Protein AF-A0A398CQY1-F1 (afdb_monomer_lite)

Structure (mmCIF, N/CA/C/O backbone):
data_AF-A0A398CQY1-F1
#
_entry.id   AF-A0A398CQY1-F1
#
loop_
_atom_site.group_PDB
_atom_site.id
_atom_site.type_symbol
_atom_site.label_atom_id
_atom_site.label_alt_id
_atom_site.label_comp_id
_atom_site.label_asym_id
_atom_site.label_entity_id
_atom_site.label_seq_id
_atom_site.pdbx_PDB_ins_code
_atom_site.Cartn_x
_atom_site.Cartn_y
_atom_site.Cartn_z
_atom_site.occupancy
_atom_site.B_iso_or_equiv
_atom_site.auth_seq_id
_atom_site.auth_comp_id
_atom_site.auth_asym_id
_atom_site.auth_atom_id
_atom_site.pdbx_PDB_model_num
ATOM 1 N N . MET A 1 1 ? -15.233 -12.820 -15.786 1.00 30.77 1 MET A N 1
ATOM 2 C CA . MET A 1 1 ? -15.410 -12.246 -14.434 1.00 30.77 1 MET A CA 1
ATOM 3 C C . MET A 1 1 ? -14.127 -11.524 -14.073 1.00 30.77 1 MET A C 1
ATOM 5 O O . MET A 1 1 ? -13.109 -12.179 -13.932 1.00 30.77 1 MET A O 1
ATOM 9 N N . GLN A 1 2 ? -14.145 -10.193 -14.043 1.00 32.31 2 GLN A N 1
ATOM 10 C CA . GLN A 1 2 ? -12.984 -9.379 -13.677 1.00 32.31 2 GLN A CA 1
ATOM 11 C C . GLN A 1 2 ? -13.092 -9.128 -12.171 1.00 32.31 2 GLN A C 1
ATOM 13 O O . GLN A 1 2 ? -13.908 -8.316 -11.737 1.00 32.31 2 GLN A O 1
ATOM 18 N N . THR A 1 3 ? -12.358 -9.891 -11.369 1.00 32.47 3 THR A N 1
ATOM 19 C CA . THR A 1 3 ? -12.213 -9.619 -9.937 1.00 32.47 3 THR A CA 1
ATOM 20 C C . THR A 1 3 ? -11.466 -8.294 -9.799 1.00 32.47 3 THR A C 1
ATOM 22 O O . THR A 1 3 ? -10.278 -8.223 -10.089 1.00 32.47 3 THR A O 1
ATOM 25 N N . LYS A 1 4 ? -12.182 -7.223 -9.451 1.00 45.25 4 LYS A N 1
ATOM 26 C CA . LYS A 1 4 ? -11.606 -5.907 -9.146 1.00 45.25 4 LYS A CA 1
ATOM 27 C C . LYS A 1 4 ? -11.548 -5.771 -7.624 1.00 45.25 4 LYS A C 1
ATOM 29 O O . LYS A 1 4 ? -12.621 -5.798 -7.027 1.00 45.25 4 LYS A O 1
ATOM 34 N N . ALA A 1 5 ? -10.339 -5.693 -7.048 1.00 45.19 5 ALA A N 1
ATOM 35 C CA . ALA A 1 5 ? -9.998 -5.396 -5.638 1.00 45.19 5 ALA A CA 1
ATOM 36 C C . ALA A 1 5 ? -8.526 -5.782 -5.347 1.00 45.19 5 ALA A C 1
ATOM 38 O O . ALA A 1 5 ? -8.181 -6.877 -5.797 1.00 45.19 5 ALA A O 1
ATOM 39 N N . PRO A 1 6 ? -7.718 -5.103 -4.490 1.00 53.81 6 PRO A N 1
ATOM 40 C CA . PRO A 1 6 ? -7.626 -3.714 -3.995 1.00 53.81 6 PRO A CA 1
ATOM 41 C C . PRO A 1 6 ? -6.319 -2.999 -4.475 1.00 53.81 6 PRO A C 1
ATOM 43 O O . PRO A 1 6 ? -5.611 -3.483 -5.352 1.00 53.81 6 PRO A O 1
ATOM 46 N N . TYR A 1 7 ? -5.969 -1.829 -3.921 1.00 53.56 7 TYR A N 1
ATOM 47 C CA . TYR A 1 7 ? -4.601 -1.281 -4.031 1.00 53.56 7 TYR A CA 1
ATOM 48 C C . TYR A 1 7 ? -3.662 -2.069 -3.123 1.00 53.56 7 TYR A C 1
ATOM 50 O O . TYR A 1 7 ? -3.893 -2.092 -1.916 1.00 53.56 7 TYR A O 1
ATOM 58 N N . ILE A 1 8 ? -2.624 -2.690 -3.683 1.00 55.78 8 ILE A N 1
ATOM 59 C CA . ILE A 1 8 ? -1.657 -3.506 -2.939 1.00 55.78 8 ILE A CA 1
ATOM 60 C C . ILE A 1 8 ? -0.273 -2.925 -3.193 1.00 55.78 8 ILE A C 1
ATOM 62 O O . ILE A 1 8 ? 0.258 -3.071 -4.288 1.00 55.78 8 ILE A O 1
ATOM 66 N N . ILE A 1 9 ? 0.338 -2.298 -2.193 1.00 59.28 9 ILE A N 1
ATOM 67 C CA . ILE A 1 9 ? 1.698 -1.777 -2.320 1.00 59.28 9 ILE A CA 1
ATOM 68 C C . ILE A 1 9 ? 2.655 -2.797 -1.686 1.00 59.28 9 ILE A C 1
ATOM 70 O O . ILE A 1 9 ? 2.643 -3.058 -0.486 1.00 59.28 9 ILE A O 1
ATOM 74 N N . SER A 1 10 ? 3.488 -3.426 -2.510 1.00 52.53 10 SER A N 1
ATOM 75 C CA . SER A 1 10 ? 4.479 -4.394 -2.040 1.00 52.53 10 SER A CA 1
ATOM 76 C C . SER A 1 10 ? 5.754 -3.651 -1.648 1.00 52.53 10 SER A C 1
ATOM 78 O O . SER A 1 10 ? 6.311 -2.884 -2.432 1.00 52.53 10 SER A O 1
ATOM 80 N N . HIS A 1 11 ? 6.271 -3.909 -0.446 1.00 54.38 11 HIS A N 1
ATOM 81 C CA . HIS A 1 11 ? 7.624 -3.470 -0.138 1.00 54.38 11 HIS A CA 1
ATOM 82 C C . HIS A 1 11 ? 8.594 -4.272 -0.982 1.00 54.38 11 HIS A C 1
ATOM 84 O O . HIS A 1 11 ? 8.462 -5.482 -1.172 1.00 54.38 11 HIS A O 1
ATOM 90 N N . SER A 1 12 ? 9.613 -3.605 -1.474 1.00 50.53 12 SER A N 1
ATOM 91 C CA . SER A 1 12 ? 10.729 -4.270 -2.110 1.00 50.53 12 SER A CA 1
ATOM 92 C C . SER A 1 12 ? 11.952 -3.574 -1.584 1.00 50.53 12 SER A C 1
ATOM 94 O O . SER A 1 12 ? 12.093 -2.372 -1.788 1.00 50.53 12 SER A O 1
ATOM 96 N N . THR A 1 13 ? 12.860 -4.293 -0.934 1.00 48.84 13 THR A N 1
ATOM 97 C CA . THR A 1 13 ? 14.162 -3.688 -0.704 1.00 48.84 13 THR A CA 1
ATOM 98 C C . THR A 1 13 ? 14.824 -3.473 -2.034 1.00 48.84 13 THR A C 1
ATOM 100 O O . THR A 1 13 ? 15.352 -4.398 -2.651 1.00 48.84 13 THR A O 1
ATOM 103 N N . PHE A 1 14 ? 14.818 -2.224 -2.463 1.00 51.19 14 PHE A N 1
ATOM 104 C CA . PHE A 1 14 ? 15.911 -1.739 -3.261 1.00 51.19 14 PHE A CA 1
ATOM 105 C C . PHE A 1 14 ? 16.846 -1.088 -2.277 1.00 51.19 14 PHE A C 1
ATOM 107 O O . PHE A 1 14 ? 16.587 0.029 -1.827 1.00 51.19 14 PHE A O 1
ATOM 114 N N . PRO A 1 15 ? 17.903 -1.802 -1.904 1.00 43.84 15 PRO A N 1
ATOM 115 C CA . PRO A 1 15 ? 18.997 -1.152 -1.254 1.00 43.84 15 PRO A CA 1
ATOM 116 C C . PRO A 1 15 ? 19.676 -0.283 -2.294 1.00 43.84 15 PRO A C 1
ATOM 118 O O . PRO A 1 15 ? 20.558 -0.771 -2.985 1.00 43.84 15 PRO A O 1
ATOM 121 N N . GLU A 1 16 ? 19.176 0.928 -2.530 1.00 46.66 16 GLU A N 1
ATOM 122 C CA . GLU A 1 16 ? 19.842 1.837 -3.460 1.00 46.66 16 GLU A CA 1
ATOM 123 C C . GLU A 1 16 ? 20.154 1.142 -4.810 1.00 46.66 16 GLU A C 1
ATOM 125 O O . GLU A 1 16 ? 21.268 1.201 -5.315 1.00 46.66 16 GLU A O 1
ATOM 130 N N . ILE A 1 17 ? 19.222 0.338 -5.351 1.00 46.31 17 ILE A N 1
ATOM 131 C CA . ILE A 1 17 ? 19.566 -0.467 -6.527 1.00 46.31 17 ILE A CA 1
ATOM 132 C C . ILE A 1 17 ? 19.810 0.484 -7.685 1.00 46.31 17 ILE A C 1
ATOM 134 O O . ILE A 1 17 ? 18.917 1.241 -8.073 1.00 46.31 17 ILE A O 1
ATOM 138 N N . GLU A 1 18 ? 21.020 0.369 -8.231 1.00 56.44 18 GLU A N 1
ATOM 139 C CA . GLU A 1 18 ? 21.405 0.764 -9.573 1.00 56.44 18 GLU A CA 1
ATOM 140 C C . GLU A 1 18 ? 20.208 0.592 -10.504 1.00 56.44 18 GLU A C 1
ATOM 142 O O . GLU A 1 18 ? 19.862 -0.500 -10.977 1.00 56.44 18 GLU A O 1
ATOM 147 N N . TRP A 1 19 ? 19.514 1.696 -10.744 1.00 57.38 19 TRP A N 1
ATOM 148 C CA . TRP A 1 19 ? 18.636 1.771 -11.882 1.00 57.38 19 TRP A CA 1
ATOM 149 C C . TRP A 1 19 ? 19.440 1.279 -13.099 1.00 57.38 19 TRP A C 1
ATOM 151 O O . TRP A 1 19 ? 20.546 1.784 -13.305 1.00 57.38 19 TRP A O 1
ATOM 161 N N . PRO A 1 20 ? 18.937 0.304 -13.887 1.00 66.56 20 PRO A N 1
ATOM 162 C CA . PRO A 1 20 ? 17.519 -0.017 -14.086 1.00 66.56 20 PRO A CA 1
ATOM 163 C C . PRO A 1 20 ? 17.060 -1.444 -13.687 1.00 66.56 20 PRO A C 1
ATOM 165 O O . PRO A 1 20 ? 16.112 -1.961 -14.279 1.00 66.56 20 PRO A O 1
ATOM 168 N N . ASN A 1 21 ? 17.671 -2.114 -12.706 1.00 77.69 21 ASN A N 1
ATOM 169 C CA . ASN A 1 21 ? 17.449 -3.561 -12.480 1.00 77.69 21 ASN A CA 1
ATOM 170 C C . ASN A 1 21 ? 15.979 -4.018 -12.259 1.00 77.69 21 ASN A C 1
ATOM 172 O O . ASN A 1 21 ? 15.542 -4.925 -12.977 1.00 77.69 21 ASN A O 1
ATOM 176 N N . PRO A 1 22 ? 15.164 -3.427 -11.357 1.00 79.88 22 PRO A N 1
ATOM 177 C CA . PRO A 1 22 ? 13.739 -3.776 -11.242 1.00 79.88 22 PRO A CA 1
ATOM 178 C C . PRO A 1 22 ? 12.936 -3.542 -12.522 1.00 79.88 22 PRO A C 1
ATOM 180 O O . PRO A 1 22 ? 12.057 -4.335 -12.858 1.00 79.88 22 PRO A O 1
ATOM 183 N N . TYR A 1 23 ? 13.254 -2.479 -13.263 1.00 84.31 23 TYR A N 1
ATOM 184 C CA . TYR A 1 23 ? 12.611 -2.200 -14.544 1.00 84.31 23 TYR A CA 1
ATOM 185 C C . TYR A 1 23 ? 12.918 -3.294 -15.572 1.00 84.31 23 TYR A C 1
ATOM 187 O O . TYR A 1 23 ? 12.002 -3.774 -16.241 1.00 84.31 23 TYR A O 1
ATOM 195 N N . ILE A 1 24 ? 14.179 -3.731 -15.673 1.00 86.25 24 ILE A N 1
ATOM 196 C CA . ILE A 1 24 ? 14.573 -4.841 -16.553 1.00 86.25 24 ILE A CA 1
ATOM 197 C C . ILE A 1 24 ? 13.830 -6.119 -16.155 1.00 86.25 24 ILE A C 1
ATOM 199 O O . ILE A 1 24 ? 13.285 -6.812 -17.017 1.00 86.25 24 ILE A O 1
ATOM 203 N N . TRP A 1 25 ? 13.765 -6.424 -14.858 1.00 88.31 25 TRP A N 1
ATOM 204 C CA . TRP A 1 25 ? 13.096 -7.627 -14.369 1.00 88.31 25 TRP A CA 1
ATOM 205 C C . TRP A 1 25 ? 11.598 -7.642 -14.700 1.00 88.31 25 TRP A C 1
ATOM 207 O O . TRP A 1 25 ? 11.110 -8.642 -15.236 1.00 88.31 25 TRP A O 1
ATOM 217 N N . LEU A 1 26 ? 10.886 -6.534 -14.468 1.00 91.00 26 LEU A N 1
ATOM 218 C CA . LEU A 1 26 ? 9.472 -6.382 -14.833 1.00 91.00 26 LEU A CA 1
ATOM 219 C C . LEU A 1 26 ? 9.270 -6.459 -16.354 1.00 91.00 26 LEU A C 1
ATOM 221 O O . LEU A 1 26 ? 8.425 -7.219 -16.831 1.00 91.00 26 LEU A O 1
ATOM 225 N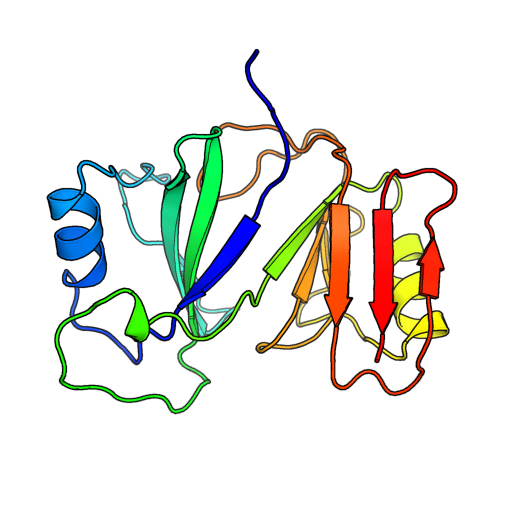 N . SER A 1 27 ? 10.110 -5.765 -17.124 1.00 90.88 27 SER A N 1
ATOM 226 C CA . SER A 1 27 ? 10.037 -5.753 -18.591 1.00 90.88 27 SER A CA 1
ATOM 227 C C . SER A 1 27 ? 10.257 -7.145 -19.187 1.00 90.88 27 SER A C 1
ATOM 229 O O . SER A 1 27 ? 9.529 -7.549 -20.091 1.00 90.88 27 SER A O 1
ATOM 231 N N . SER A 1 28 ? 11.193 -7.929 -18.637 1.00 92.94 28 SER A N 1
ATOM 232 C CA . SER A 1 28 ? 11.436 -9.322 -19.055 1.00 92.94 28 SER A CA 1
ATOM 233 C C . SER A 1 28 ? 10.232 -10.248 -18.836 1.00 92.94 28 SER A C 1
ATOM 235 O O . SER A 1 28 ? 10.162 -11.325 -19.422 1.00 92.94 28 SER A O 1
ATOM 237 N N . ARG A 1 29 ? 9.275 -9.825 -18.002 1.00 91.81 29 ARG A N 1
ATOM 238 C CA . ARG A 1 29 ? 8.015 -10.523 -17.702 1.00 91.81 29 ARG A CA 1
ATOM 239 C C . ARG A 1 29 ? 6.819 -9.938 -18.450 1.00 91.81 29 ARG A C 1
ATOM 241 O O . ARG A 1 29 ? 5.693 -10.350 -18.197 1.00 91.81 29 ARG A O 1
ATOM 248 N N . GLY A 1 30 ? 7.046 -8.986 -19.355 1.00 93.56 30 GLY A N 1
ATOM 249 C CA . GLY A 1 30 ? 5.979 -8.301 -20.083 1.00 93.56 30 GLY A CA 1
ATOM 250 C C . GLY A 1 30 ? 5.176 -7.323 -19.222 1.00 93.56 30 GLY A C 1
ATOM 251 O O . GLY A 1 30 ? 4.066 -6.960 -19.601 1.00 93.56 30 GLY A O 1
ATOM 252 N N . ILE A 1 31 ? 5.711 -6.897 -18.073 1.00 93.19 31 ILE A N 1
ATOM 253 C CA . ILE A 1 31 ? 5.068 -5.919 -17.192 1.00 93.19 31 ILE A CA 1
ATOM 254 C C . ILE A 1 31 ? 5.633 -4.535 -17.510 1.00 93.19 31 ILE A C 1
ATOM 256 O O . ILE A 1 31 ? 6.840 -4.308 -17.436 1.00 93.19 31 ILE A O 1
ATOM 260 N N . SER A 1 32 ? 4.752 -3.602 -17.864 1.00 93.69 32 SER A N 1
ATOM 261 C CA . SER A 1 32 ? 5.112 -2.204 -18.113 1.00 93.69 32 SER A CA 1
ATOM 262 C C . SER A 1 32 ? 4.924 -1.352 -16.863 1.00 93.69 32 SER A C 1
ATOM 264 O O . SER A 1 32 ? 3.957 -1.529 -16.122 1.00 93.69 32 SER A O 1
ATOM 266 N N . LEU A 1 33 ? 5.832 -0.396 -16.661 1.00 93.69 33 LEU A N 1
ATOM 267 C CA . LEU A 1 33 ? 5.685 0.610 -15.615 1.00 93.69 33 LEU A CA 1
ATOM 268 C C . LEU A 1 33 ? 4.635 1.654 -15.997 1.00 93.69 33 LEU A C 1
ATOM 270 O O . LEU A 1 33 ? 4.504 2.045 -17.159 1.00 93.69 33 LEU A O 1
ATOM 274 N N . ASN A 1 34 ? 3.933 2.149 -14.987 1.00 93.38 34 ASN A N 1
ATOM 275 C CA . ASN A 1 34 ? 3.016 3.265 -15.106 1.00 93.38 34 ASN A CA 1
ATOM 276 C C . ASN A 1 34 ? 3.809 4.561 -15.283 1.00 93.38 34 ASN A C 1
ATOM 278 O O . ASN A 1 34 ? 4.792 4.815 -14.583 1.00 93.38 34 ASN A O 1
ATOM 282 N N . LEU A 1 35 ? 3.354 5.401 -16.211 1.00 92.94 35 LEU A N 1
ATOM 283 C CA . LEU A 1 35 ? 3.943 6.712 -16.434 1.00 92.94 35 LEU A CA 1
ATOM 284 C C . LEU A 1 35 ? 3.441 7.696 -15.372 1.00 92.94 35 LEU A C 1
ATOM 286 O O . LEU A 1 35 ? 2.237 7.877 -15.186 1.00 92.94 35 LEU A O 1
ATOM 290 N N . LEU A 1 36 ? 4.378 8.341 -14.690 1.00 91.19 36 LEU A N 1
ATOM 291 C CA . LEU A 1 36 ? 4.131 9.384 -13.703 1.00 91.19 36 LEU A CA 1
ATOM 292 C C . LEU A 1 36 ? 4.112 10.766 -14.374 1.00 91.19 36 LEU A C 1
ATOM 294 O O . LEU A 1 36 ? 4.586 10.916 -15.510 1.00 91.19 36 LEU A O 1
ATOM 298 N N . PRO A 1 37 ? 3.615 11.810 -13.680 1.00 87.94 37 PRO A N 1
ATOM 299 C CA . PRO A 1 37 ? 3.726 13.182 -14.159 1.00 87.94 37 PRO A CA 1
ATOM 300 C C . PRO A 1 37 ? 5.155 13.527 -14.599 1.00 87.94 37 PRO A C 1
ATOM 302 O O . PRO A 1 37 ? 6.129 13.026 -14.038 1.00 87.94 37 PRO A O 1
ATOM 305 N N . GLN A 1 38 ? 5.277 14.413 -15.591 1.00 88.69 38 GLN A N 1
ATOM 306 C CA . GLN A 1 38 ? 6.562 14.817 -16.189 1.00 88.69 38 GLN A CA 1
ATOM 307 C C . GLN A 1 38 ? 7.284 13.686 -16.947 1.00 88.69 38 GLN A C 1
ATOM 309 O O . GLN A 1 38 ? 8.495 13.761 -17.140 1.00 88.69 38 GLN A O 1
ATOM 314 N N . ASN A 1 39 ? 6.552 12.661 -17.399 1.00 88.31 39 ASN A N 1
ATOM 315 C CA . ASN A 1 39 ? 7.075 11.533 -18.179 1.00 88.31 39 ASN A CA 1
ATOM 316 C C . ASN A 1 39 ? 8.174 10.741 -17.450 1.00 88.31 39 ASN A C 1
ATOM 318 O O . ASN A 1 39 ? 9.166 10.332 -18.053 1.00 88.31 39 ASN A O 1
ATOM 322 N N . LYS A 1 40 ? 8.004 10.537 -16.140 1.00 89.94 40 LYS A N 1
ATOM 323 C CA . LYS A 1 40 ? 8.932 9.763 -15.305 1.00 89.94 40 LYS A CA 1
ATOM 324 C C . LYS A 1 40 ? 8.357 8.386 -14.984 1.00 89.94 40 LYS A C 1
ATOM 326 O O . LYS A 1 40 ? 7.148 8.230 -14.895 1.00 89.94 40 LYS A O 1
ATOM 331 N N . TYR A 1 41 ? 9.224 7.404 -14.757 1.00 90.69 41 TYR A N 1
ATOM 332 C CA . TYR A 1 41 ? 8.831 6.086 -14.233 1.00 90.69 41 TYR A CA 1
ATOM 333 C C . TYR A 1 41 ? 9.132 5.917 -12.743 1.00 90.69 41 TYR A C 1
ATOM 335 O O . TYR A 1 41 ? 8.585 5.024 -12.105 1.00 90.69 41 TYR A O 1
ATOM 343 N N . GLN A 1 42 ? 9.993 6.779 -12.198 1.00 90.38 42 GLN A N 1
ATOM 344 C CA . GLN A 1 42 ? 10.372 6.786 -10.792 1.00 90.38 42 GLN A CA 1
ATOM 345 C C . GLN A 1 42 ? 9.822 8.020 -10.091 1.00 90.38 42 GLN A C 1
ATOM 347 O O . GLN A 1 42 ? 9.899 9.137 -10.616 1.00 90.38 42 GLN A O 1
ATOM 352 N N . LEU A 1 43 ? 9.337 7.811 -8.875 1.00 89.94 43 LEU A N 1
ATOM 353 C CA . LEU A 1 43 ? 9.039 8.855 -7.914 1.00 89.94 43 LEU A CA 1
ATOM 354 C C . LEU A 1 43 ? 10.122 8.850 -6.838 1.00 89.94 43 LEU A C 1
ATOM 356 O O . LEU A 1 43 ? 10.269 7.865 -6.126 1.00 89.94 43 LEU A O 1
ATOM 360 N N . ILE A 1 44 ? 10.852 9.954 -6.699 1.00 90.25 44 ILE A N 1
ATOM 361 C CA . ILE A 1 44 ? 11.820 10.143 -5.615 1.00 90.25 44 ILE A CA 1
ATOM 362 C C . ILE A 1 44 ? 11.170 11.051 -4.574 1.00 90.25 44 ILE A C 1
ATOM 364 O O . ILE A 1 44 ? 10.784 12.178 -4.891 1.00 90.25 44 ILE A O 1
ATOM 368 N N . SER A 1 45 ? 11.038 10.562 -3.343 1.00 89.12 45 SER A N 1
ATOM 369 C CA . SER A 1 45 ? 10.390 11.277 -2.247 1.00 89.12 45 SER A CA 1
ATOM 370 C C . SER A 1 45 ? 11.395 11.633 -1.159 1.00 89.12 45 SER A C 1
ATOM 372 O O . SER A 1 45 ? 11.866 10.765 -0.428 1.00 89.12 45 SER A O 1
ATOM 374 N N . THR A 1 46 ? 11.681 12.926 -0.991 1.00 90.62 46 THR A N 1
ATOM 375 C CA . THR A 1 46 ? 12.540 13.416 0.102 1.00 90.62 46 THR A CA 1
ATOM 376 C C . THR A 1 46 ? 11.891 13.194 1.467 1.00 90.62 46 THR A C 1
ATOM 378 O O . THR A 1 46 ? 12.556 12.780 2.408 1.00 90.62 46 THR A O 1
ATOM 381 N N . THR A 1 47 ? 10.578 13.419 1.588 1.00 89.62 47 THR A N 1
ATOM 382 C CA . THR A 1 47 ? 9.855 13.236 2.856 1.00 89.62 47 THR A CA 1
ATOM 383 C C . THR A 1 47 ? 9.829 11.773 3.282 1.00 89.62 47 THR A C 1
ATOM 385 O O . THR A 1 47 ? 9.969 11.463 4.465 1.00 89.62 47 THR A O 1
ATOM 388 N N . TRP A 1 48 ? 9.658 10.858 2.328 1.00 88.38 48 TRP A N 1
ATOM 389 C CA . TRP A 1 48 ? 9.633 9.426 2.614 1.00 88.38 48 TRP A CA 1
ATOM 390 C C . TRP A 1 48 ? 11.025 8.792 2.648 1.00 88.38 48 TRP A C 1
ATOM 392 O O . TRP A 1 48 ? 11.152 7.697 3.179 1.00 88.38 48 TRP A O 1
ATOM 402 N N . ASN A 1 49 ? 12.046 9.522 2.189 1.00 89.56 49 ASN A N 1
ATOM 403 C CA . ASN A 1 49 ? 13.385 9.019 1.901 1.00 89.56 49 ASN A CA 1
ATOM 404 C C . ASN A 1 49 ? 13.318 7.715 1.096 1.00 89.56 49 ASN A C 1
ATOM 406 O O . ASN A 1 49 ? 13.822 6.673 1.517 1.00 89.56 49 ASN A O 1
ATOM 410 N N . SER A 1 50 ? 12.593 7.767 -0.025 1.00 87.62 50 SER A N 1
ATOM 411 C CA . SER A 1 50 ? 12.280 6.583 -0.816 1.00 87.62 50 SER A CA 1
ATOM 412 C C . SER A 1 50 ? 12.305 6.831 -2.321 1.00 87.62 50 SER A C 1
ATOM 414 O O . SER A 1 50 ? 12.166 7.967 -2.789 1.00 87.62 50 SER A O 1
ATOM 416 N N . THR A 1 51 ? 12.455 5.742 -3.075 1.00 88.88 51 THR A N 1
ATOM 417 C CA . THR A 1 51 ? 12.263 5.703 -4.529 1.00 88.88 51 THR A CA 1
ATOM 418 C C . THR A 1 51 ? 11.200 4.670 -4.876 1.00 88.88 51 THR A C 1
ATOM 420 O O . THR A 1 51 ? 11.335 3.506 -4.512 1.00 88.88 51 THR A O 1
ATOM 423 N N . SER A 1 52 ? 10.179 5.078 -5.623 1.00 89.38 52 SER A N 1
ATOM 424 C CA . SER A 1 52 ? 9.041 4.227 -5.967 1.00 89.38 52 SER A CA 1
ATOM 425 C C . SER A 1 52 ? 8.858 4.095 -7.473 1.00 89.38 52 SER A C 1
ATOM 427 O O . SER A 1 52 ? 8.996 5.070 -8.216 1.00 89.38 52 SER A O 1
ATOM 429 N N . ILE A 1 53 ? 8.492 2.898 -7.923 1.00 91.00 53 ILE A N 1
ATOM 430 C CA . ILE A 1 53 ? 7.966 2.640 -9.270 1.00 91.00 53 ILE A CA 1
ATOM 431 C C . ILE A 1 53 ? 6.608 1.955 -9.152 1.00 91.00 53 ILE A C 1
ATOM 433 O O . ILE A 1 53 ? 6.354 1.233 -8.191 1.00 91.00 53 ILE A O 1
ATOM 437 N N . TYR A 1 54 ? 5.748 2.161 -10.144 1.00 91.88 54 TYR A N 1
ATOM 438 C CA . TYR A 1 54 ? 4.368 1.683 -10.120 1.00 91.88 54 TYR A CA 1
ATOM 439 C C . TYR A 1 54 ? 4.068 0.881 -11.377 1.00 91.88 54 TYR A C 1
ATOM 441 O O . TYR A 1 54 ? 4.548 1.223 -12.455 1.00 91.88 54 TYR A O 1
ATOM 449 N N . PHE A 1 55 ? 3.257 -0.160 -11.256 1.00 92.31 55 PHE A N 1
ATOM 450 C CA . PHE A 1 55 ? 2.765 -0.956 -12.377 1.00 92.31 55 PHE A CA 1
ATOM 451 C C . PHE A 1 55 ? 1.424 -1.596 -12.018 1.00 92.31 55 PHE A C 1
ATOM 453 O O . PHE A 1 55 ? 0.954 -1.513 -10.882 1.00 92.31 55 PHE A O 1
ATOM 460 N N . TYR A 1 56 ? 0.784 -2.216 -13.005 1.00 90.94 56 TYR A N 1
ATOM 461 C CA . TYR A 1 56 ? -0.418 -3.010 -12.782 1.00 90.94 56 TYR A CA 1
ATOM 462 C C . TYR A 1 56 ? -0.089 -4.499 -12.768 1.00 90.94 56 TYR A C 1
ATOM 464 O O . TYR A 1 56 ? 0.662 -4.974 -13.621 1.00 90.94 56 TYR A O 1
ATOM 472 N N . ASP A 1 57 ? -0.691 -5.242 -11.842 1.00 88.44 57 ASP A N 1
ATOM 473 C CA . ASP A 1 57 ? -0.746 -6.698 -11.960 1.00 88.44 57 ASP A CA 1
ATOM 474 C C . ASP A 1 57 ? -1.835 -7.140 -12.962 1.00 88.44 57 ASP A C 1
ATOM 476 O O . ASP A 1 57 ? -2.558 -6.325 -13.547 1.00 88.44 57 ASP A O 1
ATOM 480 N N . TYR A 1 58 ? -1.982 -8.453 -13.151 1.00 86.25 58 TYR A N 1
ATOM 481 C CA . TYR A 1 58 ? -2.968 -9.014 -14.080 1.00 86.25 58 TYR A CA 1
ATOM 482 C C . TYR A 1 58 ? -4.432 -8.751 -13.670 1.00 86.25 58 TYR A C 1
ATOM 484 O O . TYR A 1 58 ? -5.315 -8.682 -14.525 1.00 86.25 58 TYR A O 1
ATOM 492 N N . ALA A 1 59 ? -4.707 -8.582 -12.373 1.00 83.94 59 ALA A N 1
ATOM 493 C CA . ALA A 1 59 ? -6.032 -8.224 -11.865 1.00 83.94 59 ALA A CA 1
ATOM 494 C C . ALA A 1 59 ? -6.304 -6.708 -11.963 1.00 83.94 59 ALA A C 1
ATOM 496 O O . ALA A 1 59 ? -7.433 -6.248 -11.768 1.00 83.94 59 ALA A O 1
ATOM 497 N N . GLY A 1 60 ? -5.286 -5.923 -12.316 1.00 85.00 60 GLY A N 1
ATOM 498 C CA . GLY A 1 60 ? -5.335 -4.474 -12.344 1.00 85.00 60 GLY A CA 1
ATOM 499 C C . GLY A 1 60 ? -5.159 -3.847 -10.963 1.00 85.00 60 GLY A C 1
ATOM 500 O O . GLY A 1 60 ? -5.525 -2.683 -10.790 1.00 85.00 60 GLY A O 1
ATOM 501 N N . ASN A 1 61 ? -4.613 -4.556 -9.986 1.00 85.94 61 ASN A N 1
ATOM 502 C CA . ASN A 1 61 ? -4.158 -3.914 -8.761 1.00 85.94 61 ASN A CA 1
ATOM 503 C C . ASN A 1 61 ? -2.985 -3.003 -9.096 1.00 85.94 61 ASN A C 1
ATOM 505 O O . ASN A 1 61 ? -2.244 -3.250 -10.049 1.00 85.94 61 ASN A O 1
ATOM 509 N N . ILE A 1 62 ? -2.849 -1.924 -8.339 1.00 89.75 62 ILE A N 1
ATOM 510 C CA . ILE A 1 62 ? -1.680 -1.061 -8.467 1.00 89.75 62 ILE A CA 1
ATOM 511 C C . ILE A 1 62 ? -0.671 -1.548 -7.479 1.00 89.75 62 ILE A C 1
ATOM 513 O O . ILE A 1 62 ? -0.940 -1.539 -6.282 1.00 89.75 62 ILE A O 1
ATOM 517 N N . VAL A 1 63 ? 0.441 -1.987 -8.048 1.00 91.00 63 VAL A N 1
ATOM 518 C CA . VAL A 1 63 ? 1.591 -2.475 -7.327 1.00 91.00 63 VAL A CA 1
ATOM 519 C C . VAL A 1 63 ? 2.635 -1.387 -7.378 1.00 91.00 63 VAL A C 1
ATOM 521 O O . VAL A 1 63 ? 3.017 -0.902 -8.446 1.00 91.00 63 VAL A O 1
ATOM 524 N N . GLU A 1 64 ? 3.066 -0.992 -6.198 1.00 89.94 64 GLU A N 1
ATOM 525 C CA . GLU A 1 64 ? 4.241 -0.168 -6.016 1.00 89.94 64 GLU A CA 1
ATOM 526 C C . GLU A 1 64 ? 5.382 -1.055 -5.551 1.00 89.94 64 GLU A C 1
ATOM 528 O O . GLU A 1 64 ? 5.184 -1.973 -4.762 1.00 89.94 64 GLU A O 1
ATOM 533 N N . PHE A 1 65 ? 6.557 -0.762 -6.085 1.00 89.75 65 PHE A N 1
ATOM 534 C CA . PHE A 1 65 ? 7.847 -1.244 -5.633 1.00 89.75 65 PHE A CA 1
ATOM 535 C C . PHE A 1 65 ? 8.545 -0.038 -5.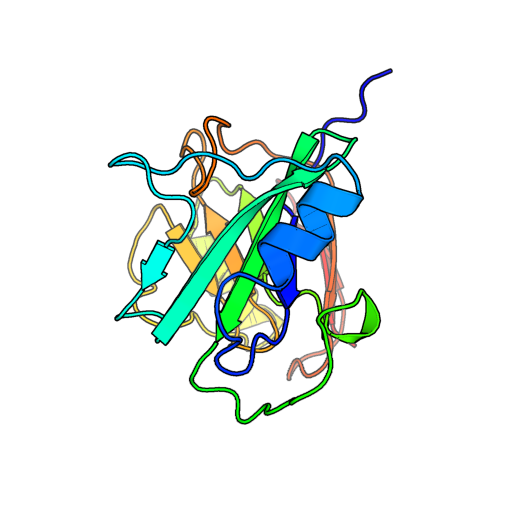012 1.00 89.75 65 PHE A C 1
ATOM 537 O O . PHE A 1 65 ? 8.943 0.877 -5.737 1.00 89.75 65 PHE A O 1
ATOM 544 N N . ILE A 1 66 ? 8.640 -0.026 -3.681 1.00 86.25 66 ILE A N 1
ATOM 545 C CA . ILE A 1 66 ? 9.176 1.095 -2.899 1.00 86.25 66 ILE A CA 1
ATOM 546 C C . ILE A 1 66 ? 10.503 0.736 -2.232 1.00 86.25 66 ILE A C 1
ATOM 548 O O . ILE A 1 66 ? 10.566 -0.122 -1.360 1.00 86.25 66 ILE A O 1
ATOM 552 N N . ALA A 1 67 ? 11.547 1.465 -2.610 1.00 85.56 67 ALA A N 1
ATOM 553 C CA . ALA A 1 67 ? 12.866 1.473 -1.996 1.00 85.56 67 ALA A CA 1
ATOM 554 C C . ALA A 1 67 ? 12.886 2.434 -0.807 1.00 85.56 67 ALA A C 1
ATOM 55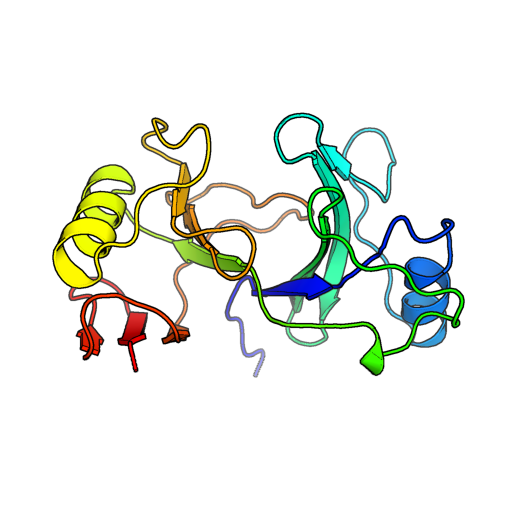6 O O . ALA A 1 67 ? 12.789 3.637 -1.036 1.00 85.56 67 ALA A O 1
ATOM 557 N N . ARG A 1 68 ? 13.029 1.971 0.438 1.00 84.94 68 ARG A N 1
ATOM 558 C CA . ARG A 1 68 ? 13.262 2.873 1.581 1.00 84.94 68 ARG A CA 1
ATOM 559 C C . ARG A 1 68 ? 14.751 2.975 1.870 1.00 84.94 68 ARG A C 1
ATOM 561 O O . ARG A 1 68 ? 15.376 1.986 2.233 1.00 84.94 68 ARG A O 1
ATOM 568 N N . HIS A 1 69 ? 15.294 4.184 1.784 1.00 84.50 69 HIS A N 1
ATOM 569 C CA . HIS A 1 69 ? 16.731 4.428 1.963 1.00 84.50 69 HIS A CA 1
ATOM 570 C C . HIS A 1 69 ? 17.149 4.503 3.439 1.00 84.50 69 HIS A C 1
ATOM 572 O O . HIS A 1 69 ? 18.333 4.579 3.741 1.00 84.50 69 HIS A O 1
ATOM 578 N N . ASN A 1 70 ? 16.184 4.485 4.364 1.00 83.44 70 ASN A N 1
ATOM 579 C CA . ASN A 1 70 ? 16.434 4.371 5.805 1.00 83.44 70 ASN A CA 1
ATOM 580 C C . ASN A 1 70 ? 16.685 2.924 6.249 1.00 83.44 70 ASN A C 1
ATOM 582 O O . ASN A 1 70 ? 17.259 2.699 7.315 1.00 83.44 70 ASN A O 1
ATOM 586 N N . LEU A 1 71 ? 16.235 1.946 5.459 1.00 75.50 71 LEU A N 1
ATOM 587 C CA . LEU A 1 71 ? 16.409 0.541 5.780 1.00 75.50 71 LEU A CA 1
ATOM 588 C C . LEU A 1 71 ? 17.780 0.091 5.264 1.00 75.50 71 LEU A C 1
ATOM 590 O O . LEU A 1 71 ? 18.053 0.155 4.066 1.00 75.50 71 LEU A O 1
ATOM 594 N N . ASN A 1 72 ? 18.644 -0.368 6.173 1.00 69.38 72 ASN A N 1
ATOM 595 C CA . ASN A 1 72 ? 20.008 -0.822 5.873 1.00 69.38 72 ASN A CA 1
ATOM 596 C C . ASN A 1 72 ? 20.019 -2.200 5.202 1.00 69.38 72 ASN A C 1
ATOM 598 O O . ASN A 1 72 ? 20.571 -3.170 5.724 1.00 69.38 72 ASN A O 1
ATOM 602 N N . TYR A 1 73 ? 19.418 -2.289 4.029 1.00 68.06 73 TYR A N 1
ATOM 603 C CA . TYR A 1 73 ? 19.622 -3.414 3.141 1.00 68.06 73 TYR A CA 1
ATOM 604 C C . TYR A 1 73 ? 20.719 -3.026 2.152 1.00 68.06 73 TYR A C 1
ATOM 606 O O . TYR A 1 73 ? 20.815 -1.872 1.744 1.00 68.06 73 TYR A O 1
ATOM 614 N N . SER A 1 74 ? 21.576 -3.974 1.781 1.00 66.56 74 SER A N 1
ATOM 615 C CA . SER A 1 74 ? 22.519 -3.853 0.667 1.00 66.56 74 SER A CA 1
ATOM 616 C C . SER A 1 74 ? 22.639 -5.198 -0.030 1.00 66.56 74 SER A C 1
ATOM 618 O O . SER A 1 74 ? 22.750 -6.241 0.610 1.00 66.56 74 SER A O 1
ATOM 620 N N . SER A 1 75 ? 22.518 -5.195 -1.356 1.00 68.81 75 SER A N 1
ATOM 621 C CA . SER A 1 75 ? 22.658 -6.398 -2.170 1.00 68.81 75 SER A CA 1
ATOM 622 C C . SER A 1 75 ? 23.308 -6.036 -3.490 1.00 68.81 75 SER A C 1
ATOM 624 O O . SER A 1 75 ? 22.873 -5.120 -4.179 1.00 68.81 75 SER A O 1
ATOM 626 N N . THR A 1 76 ? 24.341 -6.789 -3.842 1.00 70.62 76 THR A N 1
ATOM 627 C CA . THR A 1 76 ? 25.029 -6.712 -5.135 1.00 70.62 76 THR A CA 1
ATOM 628 C C . THR A 1 76 ? 24.480 -7.727 -6.140 1.00 70.62 76 THR A C 1
ATOM 630 O O . THR A 1 76 ? 24.966 -7.818 -7.265 1.00 70.62 76 THR A O 1
ATOM 633 N N . SER A 1 77 ? 23.483 -8.527 -5.742 1.00 75.50 77 SER A N 1
ATOM 634 C CA . SER A 1 77 ? 22.877 -9.535 -6.613 1.00 75.50 77 SER A CA 1
ATOM 635 C C . SER A 1 77 ? 21.857 -8.906 -7.569 1.00 75.50 77 SER A C 1
ATOM 637 O O . SER A 1 77 ? 21.166 -7.960 -7.184 1.00 75.50 77 SER A O 1
ATOM 639 N N . PRO A 1 78 ? 21.689 -9.451 -8.790 1.00 78.44 78 PRO A N 1
ATOM 640 C CA . PRO A 1 78 ? 20.624 -9.027 -9.691 1.00 78.44 78 PRO A CA 1
ATOM 641 C C . PRO A 1 78 ? 19.244 -9.124 -9.033 1.00 78.44 78 PRO A C 1
ATOM 643 O O . PRO A 1 78 ? 18.970 -10.058 -8.276 1.00 78.44 78 PRO A O 1
ATOM 646 N N . PHE A 1 79 ? 18.358 -8.183 -9.363 1.00 81.44 79 PHE A N 1
ATOM 647 C CA . PHE A 1 79 ? 17.002 -8.177 -8.823 1.00 81.44 79 PHE A CA 1
ATOM 648 C C . PHE A 1 79 ? 16.224 -9.427 -9.256 1.00 81.44 79 PHE A C 1
ATOM 650 O O . PHE A 1 79 ? 16.156 -9.769 -10.441 1.00 81.44 79 PHE A O 1
ATOM 657 N N . THR A 1 80 ? 15.598 -10.089 -8.286 1.00 84.62 80 THR A N 1
ATOM 658 C CA . THR A 1 80 ? 14.700 -11.228 -8.502 1.00 84.62 80 THR A CA 1
ATOM 659 C C . THR A 1 80 ? 13.484 -11.115 -7.585 1.00 84.62 80 THR A C 1
ATOM 661 O O . THR A 1 80 ? 13.411 -10.218 -6.751 1.00 84.62 80 THR A O 1
ATOM 664 N N . SER A 1 81 ? 12.537 -12.053 -7.673 1.00 84.44 81 SER A N 1
ATOM 665 C CA . SER A 1 81 ? 11.434 -12.121 -6.704 1.00 84.44 81 SER A CA 1
ATOM 666 C C . SER A 1 81 ? 11.915 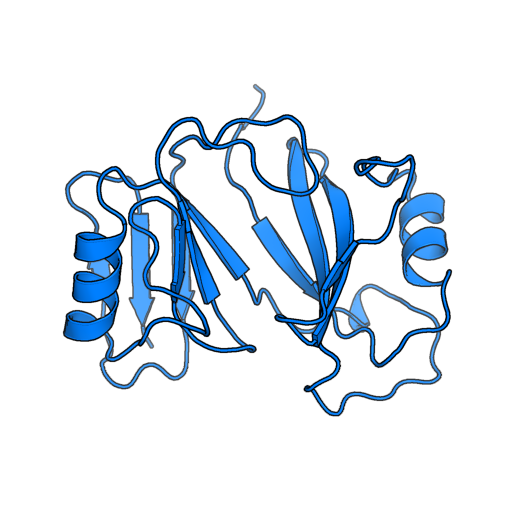-12.288 -5.258 1.00 84.44 81 SER A C 1
ATOM 668 O O . SER A 1 81 ? 11.225 -11.850 -4.351 1.00 84.44 81 SER A O 1
ATOM 670 N N . ASN A 1 82 ? 13.103 -12.864 -5.037 1.00 83.75 82 ASN A N 1
ATOM 671 C CA . ASN A 1 82 ? 13.687 -13.019 -3.698 1.00 83.75 82 ASN A CA 1
ATOM 672 C C . ASN A 1 82 ? 14.251 -11.703 -3.136 1.00 83.75 82 ASN A C 1
ATOM 674 O O . ASN A 1 82 ? 14.688 -11.663 -1.993 1.00 83.75 82 ASN A O 1
ATOM 678 N N . SER A 1 83 ? 14.282 -10.639 -3.942 1.00 82.88 83 SER A N 1
ATOM 679 C CA . SER A 1 83 ? 14.640 -9.286 -3.507 1.00 82.88 83 SER A CA 1
ATOM 680 C C . SER A 1 83 ? 13.450 -8.533 -2.887 1.00 82.88 83 SER A C 1
ATOM 682 O O . SER A 1 83 ? 13.631 -7.439 -2.354 1.00 82.88 83 SER A O 1
ATOM 684 N N . LEU A 1 84 ? 12.235 -9.090 -2.976 1.00 81.88 84 LEU A N 1
ATOM 685 C CA . LEU A 1 84 ? 11.036 -8.583 -2.305 1.00 81.88 84 LEU A CA 1
ATOM 686 C C . LEU A 1 84 ? 11.059 -9.039 -0.842 1.00 81.88 84 LEU A C 1
ATOM 688 O O . LEU A 1 84 ? 11.234 -10.230 -0.592 1.00 81.88 84 LEU A O 1
ATOM 692 N N . LEU A 1 85 ? 10.874 -8.120 0.110 1.00 82.56 85 LEU A N 1
ATOM 693 C CA . LEU A 1 85 ? 10.939 -8.468 1.535 1.00 82.56 85 LEU A CA 1
ATOM 694 C C . LEU A 1 85 ? 9.579 -8.775 2.145 1.00 82.56 85 LEU A C 1
ATOM 696 O O . LEU A 1 85 ? 9.411 -9.782 2.823 1.00 82.56 85 LEU A O 1
ATOM 700 N N . ASN A 1 86 ? 8.627 -7.872 1.945 1.00 83.31 86 ASN A N 1
ATOM 701 C CA . ASN A 1 86 ? 7.356 -7.871 2.652 1.00 83.31 86 ASN A CA 1
ATOM 702 C C . ASN A 1 86 ? 6.325 -7.028 1.896 1.00 83.31 86 ASN A C 1
ATOM 704 O O . ASN A 1 86 ? 6.605 -6.389 0.884 1.00 83.31 86 ASN A O 1
ATOM 708 N N . ILE A 1 87 ? 5.095 -7.017 2.391 1.00 87.25 87 ILE A N 1
ATOM 709 C CA . ILE A 1 87 ? 4.084 -6.041 1.991 1.00 87.25 87 ILE A CA 1
ATOM 710 C C . ILE A 1 87 ? 4.142 -4.933 3.040 1.00 87.25 87 ILE A C 1
ATOM 712 O O . ILE A 1 87 ? 3.705 -5.155 4.163 1.00 87.25 87 ILE A O 1
ATOM 716 N N . SER A 1 88 ? 4.716 -3.774 2.704 1.00 87.19 88 SER A N 1
ATOM 717 C CA . SER A 1 88 ? 4.866 -2.675 3.672 1.00 87.19 88 SER A CA 1
ATOM 718 C C . SER A 1 88 ? 3.713 -1.699 3.641 1.00 87.19 88 SER A C 1
ATOM 720 O O . SER A 1 88 ? 3.667 -0.834 4.499 1.00 87.19 88 SER A O 1
ATOM 722 N N . GLU A 1 89 ? 2.841 -1.724 2.633 1.00 90.69 89 GLU A N 1
ATOM 723 C CA . GLU A 1 89 ? 1.754 -0.753 2.557 1.00 90.69 89 GLU A CA 1
ATOM 724 C C . GLU A 1 89 ? 0.481 -1.382 1.971 1.00 90.69 89 GLU A C 1
ATOM 726 O O . GLU A 1 89 ? 0.496 -2.102 0.973 1.00 90.69 89 GLU A O 1
ATOM 731 N N . ILE A 1 90 ? -0.667 -1.096 2.578 1.00 91.56 90 ILE A N 1
ATOM 732 C CA . ILE A 1 90 ? -1.967 -1.538 2.064 1.00 91.56 90 ILE A CA 1
ATOM 733 C C . ILE A 1 90 ? -2.965 -0.387 2.086 1.00 91.56 90 ILE A C 1
ATOM 735 O O . ILE A 1 90 ? -3.114 0.320 3.085 1.00 91.56 90 ILE A O 1
ATOM 739 N N . GLY A 1 91 ? -3.650 -0.181 0.962 1.00 91.38 91 GLY A N 1
ATOM 740 C CA . GLY A 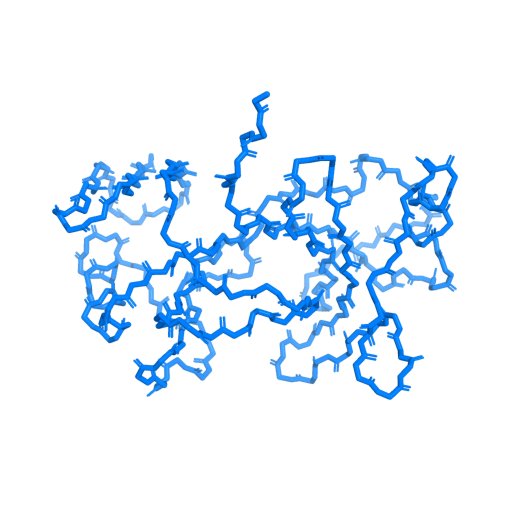1 91 ? -4.612 0.903 0.816 1.00 91.38 91 GLY A CA 1
ATOM 741 C C . GLY A 1 91 ? -5.968 0.564 1.432 1.00 91.38 91 GLY A C 1
ATOM 742 O O . GLY A 1 91 ? -6.590 -0.423 1.039 1.00 91.38 91 GLY A O 1
ATOM 743 N N . LEU A 1 92 ? -6.470 1.417 2.329 1.00 93.12 92 LEU A N 1
ATOM 744 C CA . LEU A 1 92 ? -7.824 1.326 2.883 1.00 93.12 92 LEU A CA 1
ATOM 745 C C . LEU A 1 92 ? -8.589 2.623 2.612 1.00 93.12 92 LEU A C 1
ATOM 747 O O . LEU A 1 92 ? -8.203 3.709 3.046 1.00 93.12 92 LEU A O 1
ATOM 751 N N . VAL A 1 93 ? -9.704 2.506 1.894 1.00 93.56 93 VAL A N 1
ATOM 752 C CA . VAL A 1 93 ? -10.572 3.651 1.595 1.00 93.56 93 VAL A CA 1
ATOM 753 C C . VAL A 1 93 ? -11.590 3.810 2.712 1.00 93.56 93 VAL A C 1
ATOM 755 O O . VAL A 1 93 ? -12.337 2.870 2.986 1.00 93.56 93 VAL A O 1
ATOM 758 N N . VAL A 1 94 ? -11.633 4.984 3.334 1.00 93.75 94 VAL A N 1
ATOM 759 C CA . VAL A 1 94 ? -12.523 5.291 4.460 1.00 93.75 94 VAL A CA 1
ATOM 760 C C . VAL A 1 94 ? -13.154 6.672 4.299 1.00 93.75 94 VAL A C 1
ATOM 762 O O . VAL A 1 94 ? -12.571 7.568 3.700 1.00 93.75 94 VAL A O 1
ATOM 765 N N . SER A 1 95 ? -14.355 6.858 4.831 1.00 92.50 95 SER A N 1
ATOM 766 C CA . SER A 1 95 ? -15.084 8.128 4.824 1.00 92.50 95 SER A CA 1
ATOM 767 C C . SER A 1 95 ? -14.497 9.154 5.795 1.00 92.50 95 SER A C 1
ATOM 769 O O . SER A 1 95 ? -14.576 10.349 5.525 1.00 92.50 95 SER A O 1
ATOM 771 N N . ASP A 1 96 ? -13.884 8.693 6.889 1.00 93.94 96 ASP A N 1
ATOM 772 C CA . ASP A 1 96 ? -13.278 9.527 7.928 1.00 93.94 96 ASP A CA 1
ATOM 773 C C . ASP A 1 96 ? -11.886 8.985 8.293 1.00 93.94 96 ASP A C 1
ATOM 775 O O . ASP A 1 96 ? -11.734 8.012 9.045 1.00 93.94 96 ASP A O 1
ATOM 779 N N . VAL A 1 97 ? -10.856 9.604 7.707 1.00 94.69 97 VAL A N 1
ATOM 780 C CA . VAL A 1 97 ? -9.452 9.238 7.932 1.00 94.69 97 VAL A CA 1
ATOM 781 C C . VAL A 1 97 ? -9.014 9.530 9.376 1.00 94.69 97 VAL A C 1
ATOM 783 O O . VAL A 1 97 ? -8.458 8.617 9.991 1.00 94.69 97 VAL A O 1
ATOM 786 N N . PRO A 1 98 ? -9.262 10.723 9.963 1.00 95.25 98 PRO A N 1
ATOM 787 C CA . PRO A 1 98 ? -8.945 10.987 11.368 1.00 95.25 98 PRO A CA 1
ATOM 788 C C . PRO A 1 98 ? -9.547 9.974 12.347 1.00 95.25 98 PRO A C 1
ATOM 790 O O . PRO A 1 98 ? -8.816 9.439 13.183 1.00 95.25 98 PRO A O 1
ATOM 793 N N . SER A 1 99 ? -10.840 9.659 12.221 1.00 95.31 99 SER A N 1
ATOM 794 C CA . SER A 1 99 ? -11.501 8.694 13.110 1.00 95.31 99 SER A CA 1
ATOM 795 C C . SER A 1 99 ? -10.950 7.279 12.927 1.00 95.31 99 SER A C 1
ATOM 797 O O . SER A 1 99 ? -10.756 6.555 13.902 1.00 95.31 99 SER A O 1
ATOM 799 N N . THR A 1 100 ? -10.629 6.886 11.690 1.00 95.75 100 THR A N 1
ATOM 800 C CA . THR A 1 100 ? -10.009 5.581 11.410 1.00 95.75 100 THR A CA 1
ATOM 801 C C . THR A 1 100 ? -8.602 5.480 12.001 1.00 95.75 100 THR A C 1
ATOM 803 O O . THR A 1 100 ? -8.249 4.453 12.576 1.00 95.75 100 THR A O 1
ATOM 806 N N . ARG A 1 101 ? -7.799 6.546 11.911 1.00 95.44 101 ARG A N 1
ATOM 807 C CA . ARG A 1 101 ? -6.474 6.601 12.542 1.00 95.44 101 ARG A CA 1
ATOM 808 C C . ARG A 1 101 ? -6.579 6.447 14.058 1.00 95.44 101 ARG A C 1
ATOM 810 O O . ARG A 1 101 ? -5.836 5.666 14.641 1.00 95.44 101 ARG A O 1
ATOM 817 N N . GLU A 1 102 ? -7.521 7.147 14.687 1.00 95.62 102 GLU A N 1
ATOM 818 C CA . GLU A 1 102 ? -7.757 7.029 16.129 1.00 95.62 102 GLU A CA 1
ATOM 819 C C . GLU A 1 102 ? -8.222 5.621 16.529 1.00 95.62 102 GLU A C 1
ATOM 821 O O . GLU A 1 102 ? -7.807 5.094 17.562 1.00 95.62 102 GLU A O 1
ATOM 826 N N . LEU A 1 103 ? -9.038 4.972 15.697 1.00 96.00 103 LEU A N 1
ATOM 827 C CA . LEU A 1 103 ? -9.450 3.588 15.910 1.00 96.00 103 LEU A CA 1
ATOM 828 C C . LEU A 1 103 ? -8.254 2.623 15.882 1.00 96.00 103 LEU A C 1
ATOM 830 O O . LEU A 1 103 ? -8.132 1.785 16.772 1.00 96.00 103 LEU A O 1
ATOM 834 N N . LEU A 1 104 ? -7.357 2.747 14.900 1.00 95.69 104 LEU A N 1
ATOM 835 C CA . LEU A 1 104 ? -6.154 1.907 14.815 1.00 95.69 104 LEU A CA 1
ATOM 836 C C . LEU A 1 104 ? -5.215 2.145 16.005 1.00 95.69 104 LEU A C 1
ATOM 838 O O . LEU A 1 104 ? -4.735 1.186 16.614 1.00 95.69 104 LEU A O 1
ATOM 842 N N . ARG A 1 105 ? -5.032 3.411 16.394 1.00 95.00 105 ARG A N 1
ATOM 843 C CA . ARG A 1 105 ? -4.250 3.784 17.573 1.00 95.00 105 ARG A CA 1
ATOM 844 C C . ARG A 1 105 ? -4.837 3.192 18.848 1.00 95.00 105 ARG A C 1
ATOM 846 O O . ARG A 1 105 ? -4.139 2.515 19.589 1.00 95.00 105 ARG A O 1
ATOM 853 N N . SER A 1 106 ? -6.123 3.406 19.104 1.00 95.50 106 SER A N 1
ATOM 854 C CA . SER A 1 106 ? -6.772 2.921 20.327 1.00 95.50 106 SER A CA 1
ATOM 855 C C . SER A 1 106 ? -6.848 1.393 20.401 1.00 95.50 106 SER A C 1
ATOM 857 O O . SER A 1 106 ? -6.738 0.830 21.489 1.00 95.50 106 SER A O 1
ATOM 859 N N . ARG A 1 107 ? -7.023 0.704 19.265 1.00 95.38 107 ARG A N 1
ATOM 860 C CA . ARG A 1 107 ? -7.212 -0.753 19.235 1.00 95.38 107 ARG A CA 1
ATOM 861 C C . ARG A 1 107 ? -5.910 -1.549 19.272 1.00 95.38 107 ARG A C 1
ATOM 863 O O . ARG A 1 107 ? -5.895 -2.624 19.878 1.00 95.38 107 ARG A O 1
ATOM 870 N N . PHE A 1 108 ? -4.878 -1.064 18.586 1.00 94.88 108 PHE A N 1
ATOM 871 C CA . PHE A 1 108 ? -3.638 -1.804 18.335 1.00 94.88 108 PHE A CA 1
ATOM 872 C C . PHE A 1 108 ? -2.373 -1.059 18.785 1.00 94.88 108 PHE A C 1
ATOM 874 O O . PHE A 1 108 ? -1.286 -1.629 18.711 1.00 94.88 108 PHE A O 1
ATOM 881 N N . SER A 1 109 ? -2.503 0.177 19.281 1.00 93.94 109 SER A N 1
ATOM 882 C CA . SER A 1 109 ? -1.386 1.082 19.596 1.00 93.94 109 SER A CA 1
ATOM 883 C C . SER A 1 109 ? -0.513 1.401 18.380 1.00 93.94 109 SER A C 1
ATOM 885 O O . SER A 1 109 ? 0.702 1.518 18.501 1.00 93.94 109 SER A O 1
ATOM 887 N N . ILE A 1 110 ? -1.137 1.522 17.204 1.00 93.81 110 ILE A N 1
ATOM 888 C CA . ILE A 1 110 ? -0.459 1.863 15.950 1.00 93.81 110 ILE A CA 1
ATOM 889 C C . ILE A 1 110 ? -0.688 3.345 15.653 1.00 93.81 110 ILE A C 1
ATOM 891 O O . ILE A 1 110 ? -1.810 3.765 15.362 1.00 93.81 110 ILE A O 1
ATOM 895 N N . ASP A 1 111 ? 0.379 4.134 15.735 1.00 92.75 111 ASP A N 1
ATOM 896 C CA . ASP A 1 111 ? 0.340 5.576 15.503 1.00 92.75 111 ASP A CA 1
ATOM 897 C C . ASP A 1 111 ? 0.448 5.940 14.016 1.00 92.75 111 ASP A C 1
ATOM 899 O O . ASP A 1 111 ? 0.830 5.145 13.157 1.00 92.75 111 ASP A O 1
ATOM 903 N N . GLY A 1 112 ? 0.085 7.180 13.687 1.00 93.25 112 GLY A N 1
ATOM 904 C CA . GLY A 1 112 ? 0.250 7.683 12.329 1.00 93.25 112 GLY A CA 1
ATOM 905 C C . GLY A 1 112 ? 1.725 7.933 11.983 1.00 93.25 112 GLY A C 1
ATOM 906 O O . GLY A 1 112 ? 2.456 8.520 12.775 1.00 93.25 112 GLY A O 1
ATOM 907 N N . TYR A 1 113 ? 2.127 7.595 10.763 1.00 91.00 113 TYR A N 1
ATOM 908 C CA . TYR A 1 113 ? 3.485 7.753 10.249 1.00 91.00 113 TYR A CA 1
ATOM 909 C C . TYR A 1 113 ? 3.688 9.100 9.535 1.00 91.00 113 TYR A C 1
ATOM 911 O O . TYR A 1 113 ? 2.893 9.485 8.672 1.00 91.00 113 TYR A O 1
ATOM 919 N N . LYS A 1 114 ? 4.791 9.797 9.852 1.00 86.31 114 LYS A N 1
ATOM 920 C CA . LYS A 1 114 ? 5.169 11.117 9.291 1.00 86.31 114 LYS A CA 1
ATOM 921 C C . LYS A 1 114 ? 4.005 12.127 9.352 1.00 86.31 114 LYS A C 1
ATOM 923 O O . LYS A 1 114 ? 3.206 12.083 10.283 1.00 86.31 114 LYS A O 1
ATOM 928 N N . ASN A 1 115 ? 3.937 13.090 8.424 1.00 71.81 115 ASN A N 1
ATOM 929 C CA . ASN A 1 115 ? 2.873 14.101 8.371 1.00 71.81 115 ASN A CA 1
ATOM 930 C C . ASN A 1 115 ? 1.502 13.436 8.152 1.00 71.81 115 ASN A C 1
ATOM 932 O O . ASN A 1 115 ? 1.059 13.254 7.021 1.00 71.81 115 ASN A O 1
ATOM 936 N N . ASN A 1 116 ? 0.832 13.102 9.252 1.00 78.12 116 ASN A N 1
ATOM 937 C CA . ASN A 1 116 ? -0.415 12.340 9.309 1.00 78.12 116 ASN A CA 1
ATOM 938 C C . ASN A 1 116 ? -1.638 13.221 9.652 1.00 78.12 116 ASN A C 1
ATOM 940 O O . ASN A 1 116 ? -2.702 12.698 9.964 1.00 78.12 116 ASN A O 1
ATOM 944 N N . ASN A 1 117 ? -1.501 14.551 9.602 1.00 79.25 117 ASN A N 1
ATOM 945 C CA . ASN A 1 117 ? -2.534 15.507 10.027 1.00 79.25 117 ASN A CA 1
ATOM 946 C C . ASN A 1 117 ? -3.592 15.827 8.948 1.00 79.25 117 ASN A C 1
ATOM 948 O O . ASN A 1 117 ? -4.471 16.650 9.191 1.00 79.25 117 ASN A O 1
ATOM 952 N N . ASP A 1 118 ? -3.521 15.215 7.762 1.00 86.50 118 ASP A N 1
ATOM 953 C CA . ASP A 1 118 ? -4.497 15.422 6.682 1.00 86.50 118 ASP A CA 1
ATOM 954 C C . ASP A 1 118 ? -5.814 14.673 6.990 1.00 86.50 118 ASP A C 1
ATOM 956 O O . ASP A 1 118 ? -5.828 13.545 7.492 1.00 86.50 118 ASP A O 1
ATOM 960 N N . CYS A 1 119 ? -6.947 15.325 6.712 1.00 89.75 119 CYS A N 1
ATOM 961 C CA . CYS A 1 119 ? -8.289 14.765 6.897 1.00 89.75 119 CYS A CA 1
ATOM 962 C C . CYS A 1 119 ? -8.692 13.776 5.791 1.00 89.75 119 CYS A C 1
ATOM 964 O O . CYS A 1 119 ? -9.689 13.073 5.924 1.00 89.75 119 CYS A O 1
ATOM 966 N N . SER A 1 120 ? -7.952 13.741 4.685 1.00 90.38 120 SER A N 1
ATOM 967 C CA . SER A 1 120 ? -8.257 12.969 3.478 1.00 90.38 120 SER A CA 1
ATOM 968 C C . SER A 1 120 ? -7.230 11.880 3.165 1.00 90.38 120 SER A C 1
ATOM 970 O O . SER A 1 120 ? -7.451 11.065 2.264 1.00 90.38 120 SER A O 1
ATOM 972 N N . PHE A 1 121 ? -6.109 11.859 3.887 1.00 92.50 121 PHE A N 1
ATOM 973 C CA . PHE A 1 121 ? -5.033 10.894 3.710 1.00 92.50 121 PHE A CA 1
ATOM 974 C C . PHE A 1 121 ? -4.226 10.731 5.000 1.00 92.50 121 PHE A C 1
ATOM 976 O O . PHE A 1 121 ? -3.895 11.717 5.651 1.00 92.50 121 PHE A O 1
ATOM 983 N N . ALA A 1 122 ? -3.868 9.502 5.359 1.00 94.00 122 ALA A N 1
ATOM 984 C CA . ALA A 1 122 ? -2.904 9.252 6.425 1.00 94.00 122 ALA A CA 1
ATOM 985 C C . ALA A 1 122 ? -2.188 7.921 6.202 1.00 94.00 122 ALA A C 1
ATOM 987 O O . ALA A 1 122 ? -2.816 6.935 5.829 1.00 94.00 122 ALA A O 1
ATOM 988 N N . ALA A 1 123 ? -0.893 7.887 6.494 1.00 93.44 123 ALA A N 1
ATOM 989 C CA . ALA A 1 123 ? -0.165 6.641 6.692 1.00 93.44 123 ALA A CA 1
ATOM 990 C C . ALA A 1 123 ? -0.187 6.294 8.187 1.00 93.44 123 ALA A C 1
ATOM 992 O O . ALA A 1 123 ? -0.007 7.185 9.020 1.00 93.44 123 ALA A O 1
ATOM 993 N N . VAL A 1 124 ? -0.440 5.034 8.539 1.00 95.06 124 VAL A N 1
ATOM 994 C CA . VAL A 1 124 ? -0.549 4.565 9.932 1.00 95.06 124 VAL A CA 1
ATOM 995 C C . VAL A 1 124 ? 0.261 3.287 10.108 1.00 95.06 124 VAL A C 1
ATOM 997 O O . VAL A 1 124 ? -0.015 2.320 9.407 1.00 95.06 124 VAL A O 1
ATOM 1000 N N . GLY A 1 125 ? 1.243 3.296 11.012 1.00 93.69 125 GLY A N 1
ATOM 1001 C CA . GLY A 1 125 ? 2.232 2.230 11.197 1.00 93.69 125 GLY A CA 1
ATOM 1002 C C . GLY A 1 125 ? 3.674 2.726 11.101 1.00 93.69 125 GLY A C 1
ATOM 1003 O O . GLY A 1 125 ? 3.973 3.867 11.457 1.00 93.69 125 GLY A O 1
ATOM 1004 N N . ASP A 1 126 ? 4.561 1.875 10.599 1.00 90.81 126 ASP A N 1
ATOM 1005 C CA . ASP A 1 126 ? 5.982 2.167 10.407 1.00 90.81 126 ASP A CA 1
ATOM 1006 C C . ASP A 1 126 ? 6.490 1.654 9.052 1.00 90.81 126 ASP A C 1
ATOM 1008 O O . ASP A 1 126 ? 5.724 1.208 8.207 1.0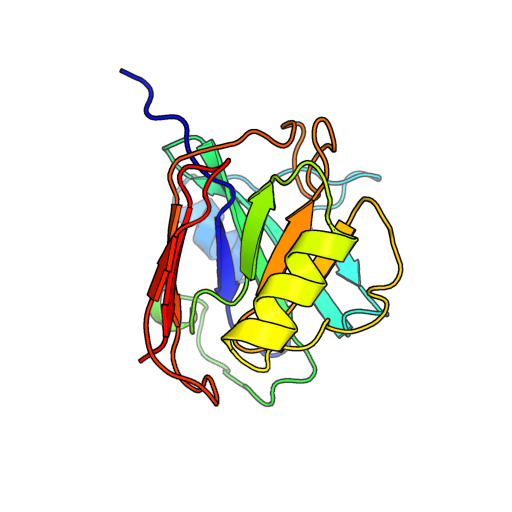0 90.81 126 ASP A O 1
ATOM 1012 N N . GLU A 1 127 ? 7.790 1.770 8.795 1.00 87.62 127 GLU A N 1
ATOM 1013 C CA . GLU A 1 127 ? 8.370 1.436 7.493 1.00 87.62 127 GLU A CA 1
ATOM 1014 C C . GLU A 1 127 ? 8.221 -0.041 7.086 1.00 87.62 127 GLU A C 1
ATOM 1016 O O . GLU A 1 127 ? 8.256 -0.317 5.879 1.00 87.62 127 GLU A O 1
ATOM 1021 N N . ASP A 1 128 ? 7.986 -0.938 8.052 1.00 85.62 128 ASP A N 1
ATOM 1022 C CA . ASP A 1 128 ? 7.764 -2.370 7.843 1.00 85.62 128 ASP A CA 1
ATOM 1023 C C . ASP A 1 128 ? 6.287 -2.696 7.561 1.00 85.62 128 ASP A C 1
ATOM 1025 O O . ASP A 1 128 ? 5.992 -3.682 6.880 1.00 85.62 128 ASP A O 1
ATOM 1029 N N . GLY A 1 129 ? 5.349 -1.852 8.005 1.00 89.31 129 GLY A N 1
ATOM 1030 C CA . GLY A 1 129 ? 3.923 -2.026 7.738 1.00 89.31 129 GLY A CA 1
ATOM 1031 C C . GLY A 1 129 ? 3.093 -0.760 7.950 1.00 89.31 129 GLY A C 1
ATOM 1032 O O . GLY A 1 129 ? 2.928 -0.286 9.071 1.00 89.31 129 GLY A O 1
ATOM 1033 N N . LEU A 1 130 ? 2.487 -0.257 6.871 1.00 91.75 130 LEU A N 1
ATOM 1034 C CA . LEU A 1 130 ? 1.600 0.903 6.856 1.00 91.75 130 LEU A CA 1
ATOM 1035 C C . LEU A 1 130 ? 0.216 0.556 6.320 1.00 91.75 130 LEU A C 1
ATOM 1037 O O . LEU A 1 130 ? 0.042 -0.008 5.239 1.00 91.75 130 LEU A O 1
ATOM 1041 N N . PHE A 1 131 ? -0.795 1.063 7.008 1.00 93.62 131 PHE A N 1
ATOM 1042 C CA . PHE A 1 131 ? -2.097 1.307 6.412 1.00 93.62 131 PHE A CA 1
ATOM 1043 C C . PHE A 1 131 ? -2.083 2.674 5.734 1.00 93.62 131 PHE A C 1
ATOM 1045 O O . PHE A 1 131 ? -1.868 3.700 6.384 1.00 93.62 131 PHE A O 1
ATOM 1052 N N . ILE A 1 132 ? -2.344 2.696 4.429 1.00 93.12 132 ILE A N 1
ATOM 1053 C CA . ILE A 1 132 ? -2.517 3.927 3.663 1.00 93.12 132 ILE A CA 1
ATOM 1054 C C . ILE A 1 132 ? -4.009 4.241 3.606 1.00 93.12 132 ILE A C 1
ATOM 1056 O O . ILE A 1 132 ? -4.757 3.717 2.778 1.00 93.12 132 ILE A O 1
ATOM 1060 N N . LEU A 1 133 ? -4.449 5.085 4.533 1.00 93.94 133 LEU A N 1
ATOM 1061 C CA . LEU A 1 133 ? -5.827 5.541 4.638 1.00 93.94 133 LEU A CA 1
ATOM 1062 C C . LEU A 1 133 ? -6.080 6.650 3.623 1.00 93.94 133 LEU A C 1
ATOM 1064 O O . LEU A 1 133 ? -5.318 7.616 3.544 1.00 93.94 133 LEU A O 1
ATOM 1068 N N . THR A 1 134 ? -7.176 6.556 2.876 1.00 91.50 134 THR A N 1
ATOM 1069 C CA . THR A 1 134 ? -7.564 7.608 1.935 1.00 91.50 134 THR A CA 1
ATOM 1070 C C . THR A 1 134 ? -9.070 7.826 1.900 1.00 91.50 134 THR A C 1
ATOM 1072 O O . THR A 1 134 ? -9.852 6.879 1.986 1.00 91.50 134 THR A O 1
ATOM 1075 N N . ALA A 1 135 ? -9.477 9.087 1.760 1.00 89.00 135 ALA A N 1
ATOM 1076 C CA . ALA A 1 135 ? -10.862 9.445 1.504 1.00 89.00 135 ALA A CA 1
ATOM 1077 C C . ALA A 1 135 ? -11.321 8.978 0.112 1.00 89.00 135 ALA A C 1
ATOM 1079 O O . ALA A 1 135 ? -10.522 8.767 -0.805 1.00 89.00 135 ALA A O 1
ATOM 1080 N N . HIS A 1 136 ? -12.637 8.858 -0.059 1.00 83.00 136 HIS A N 1
ATOM 1081 C CA . HIS A 1 136 ? -13.250 8.533 -1.346 1.00 83.00 136 HIS A CA 1
ATOM 1082 C C . HIS A 1 136 ? -12.796 9.465 -2.479 1.00 83.00 136 HIS A C 1
ATOM 1084 O O . HIS A 1 136 ? -12.498 10.640 -2.264 1.00 83.00 136 HIS A O 1
ATOM 1090 N N . ASN A 1 137 ? -12.815 8.940 -3.708 1.00 78.12 137 ASN A N 1
ATOM 1091 C CA . ASN A 1 137 ? -12.603 9.685 -4.956 1.00 78.12 137 ASN A CA 1
ATOM 1092 C C . ASN A 1 137 ? -11.214 10.324 -5.121 1.00 78.12 137 ASN A C 1
ATOM 1094 O O . ASN A 1 137 ? -10.986 11.059 -6.082 1.00 78.12 137 ASN A O 1
ATOM 1098 N N . ARG A 1 138 ? -10.254 10.026 -4.239 1.00 86.19 138 ARG A N 1
ATOM 1099 C CA . ARG A 1 138 ? -8.850 10.348 -4.495 1.00 86.19 138 ARG A CA 1
ATOM 1100 C C . ARG A 1 138 ? -8.302 9.422 -5.573 1.00 86.19 138 ARG A C 1
ATOM 1102 O O . ARG A 1 138 ? -8.561 8.221 -5.565 1.00 86.19 138 ARG A O 1
ATOM 1109 N N . ILE A 1 139 ? -7.538 9.984 -6.501 1.00 88.62 139 ILE A N 1
ATOM 1110 C CA . ILE A 1 139 ? -6.736 9.191 -7.430 1.00 88.62 139 ILE A CA 1
ATOM 1111 C C . ILE A 1 139 ? -5.498 8.756 -6.668 1.00 88.62 139 ILE A C 1
ATOM 1113 O O . ILE A 1 139 ? -4.809 9.590 -6.072 1.00 88.62 139 ILE A O 1
ATOM 1117 N N . TRP A 1 140 ? -5.211 7.464 -6.672 1.00 88.75 140 TRP A N 1
ATOM 1118 C CA . TRP A 1 140 ? -3.987 7.025 -6.034 1.00 88.75 140 TRP A CA 1
ATOM 1119 C C . TRP A 1 140 ? -2.776 7.322 -6.899 1.00 88.75 140 TRP A C 1
ATOM 1121 O O . TRP A 1 140 ? -2.801 7.216 -8.133 1.00 88.75 140 TRP A O 1
ATOM 1131 N N . LEU A 1 141 ? -1.685 7.610 -6.208 1.00 88.06 141 LEU A N 1
ATOM 1132 C CA . LEU A 1 141 ? -0.396 7.852 -6.816 1.00 88.06 141 LEU A CA 1
ATOM 1133 C C . LEU A 1 141 ? 0.051 6.658 -7.669 1.00 88.06 141 LEU A C 1
ATOM 1135 O O . LEU A 1 141 ? -0.291 5.509 -7.395 1.00 88.06 141 LEU A O 1
ATOM 1139 N N . GLY A 1 142 ? 0.764 6.953 -8.756 1.00 88.88 142 GLY A N 1
ATOM 1140 C CA . GLY A 1 142 ? 1.212 5.921 -9.686 1.00 88.88 142 GLY A CA 1
ATOM 1141 C C . GLY A 1 142 ? 0.126 5.357 -10.594 1.00 88.88 142 GLY A C 1
ATOM 1142 O O . GLY A 1 142 ? 0.347 4.327 -11.228 1.00 88.88 142 GLY A O 1
ATOM 1143 N N . SER A 1 143 ? -1.047 5.993 -10.665 1.00 89.00 143 SER A N 1
ATOM 1144 C CA . SER A 1 143 ? -2.176 5.485 -11.441 1.00 89.00 143 SER A CA 1
ATOM 1145 C C . SER A 1 143 ? -3.162 6.565 -11.883 1.00 89.00 143 SER A C 1
ATOM 1147 O O . SER A 1 143 ? -3.034 7.735 -11.534 1.00 89.00 143 SER A O 1
ATOM 1149 N N . ASN A 1 144 ? -4.186 6.141 -12.625 1.00 88.31 144 ASN A N 1
ATOM 1150 C CA . ASN A 1 144 ? -5.372 6.929 -12.958 1.00 88.31 144 ASN A CA 1
ATOM 1151 C C . ASN A 1 144 ? -6.653 6.362 -12.318 1.00 88.31 144 ASN A C 1
ATOM 1153 O O . ASN A 1 144 ? -7.754 6.654 -12.786 1.00 88.31 144 ASN A O 1
ATOM 1157 N N . LYS A 1 145 ? -6.528 5.504 -11.295 1.00 87.44 145 LYS A N 1
ATOM 1158 C CA . LYS A 1 145 ? -7.677 4.850 -10.664 1.00 87.44 145 LYS A CA 1
ATOM 1159 C C . LYS A 1 145 ? -8.094 5.583 -9.395 1.00 87.44 145 LYS A C 1
ATOM 1161 O O . LYS A 1 145 ? -7.278 5.971 -8.563 1.00 87.44 145 LYS A O 1
ATOM 1166 N N . GLU A 1 146 ? -9.401 5.743 -9.262 1.00 88.62 146 GLU A N 1
ATOM 1167 C CA . GLU A 1 146 ? -10.027 6.281 -8.062 1.00 88.62 146 GLU A CA 1
ATOM 1168 C C . GLU A 1 146 ? -10.020 5.257 -6.926 1.00 88.62 146 GLU A C 1
ATOM 1170 O O . GLU A 1 146 ? -10.194 4.050 -7.136 1.00 88.62 146 GLU A O 1
ATOM 1175 N N . ALA A 1 147 ? -9.891 5.768 -5.708 1.00 87.38 147 ALA A N 1
ATOM 1176 C CA . ALA A 1 147 ? -10.038 5.029 -4.473 1.00 87.38 147 ALA A CA 1
ATOM 1177 C C . ALA A 1 147 ? -11.458 4.472 -4.317 1.00 87.38 147 ALA A C 1
ATOM 1179 O O . ALA A 1 147 ? -12.434 5.216 -4.206 1.00 87.38 147 ALA A O 1
ATOM 1180 N N . LYS A 1 148 ? -11.559 3.137 -4.289 1.00 88.12 148 LYS A N 1
ATOM 1181 C CA . LYS A 1 148 ? -12.805 2.388 -4.091 1.00 88.12 148 LYS A CA 1
ATOM 1182 C C . LYS A 1 148 ? -12.651 1.375 -2.966 1.00 88.12 148 LYS A C 1
ATOM 1184 O O . LYS A 1 148 ? -11.569 0.829 -2.765 1.00 88.12 148 LYS A O 1
ATOM 1189 N N . ILE A 1 149 ? -13.752 1.134 -2.260 1.00 89.62 149 ILE A N 1
ATOM 1190 C CA . ILE A 1 149 ? -13.825 0.126 -1.203 1.00 89.62 149 ILE A CA 1
ATOM 1191 C C . ILE A 1 149 ? -13.845 -1.260 -1.841 1.00 89.62 149 ILE A C 1
ATOM 1193 O O . ILE A 1 149 ? -14.638 -1.530 -2.744 1.00 89.62 149 ILE A O 1
ATOM 1197 N N . TYR A 1 150 ? -13.012 -2.144 -1.309 1.00 88.50 150 TYR A N 1
ATOM 1198 C CA . TYR A 1 150 ? -12.968 -3.552 -1.664 1.00 88.50 150 TYR A CA 1
ATOM 1199 C C . TYR A 1 150 ? -12.811 -4.399 -0.406 1.00 88.50 150 TYR A C 1
ATOM 1201 O O . TYR A 1 150 ? -12.319 -3.905 0.599 1.00 88.50 150 TYR A O 1
ATOM 1209 N N . LYS A 1 151 ? -13.228 -5.667 -0.438 1.00 92.12 151 LYS A N 1
ATOM 1210 C CA . LYS A 1 151 ? -13.007 -6.558 0.704 1.00 92.12 151 LYS A CA 1
ATOM 1211 C C . LYS A 1 151 ? -11.504 -6.750 0.921 1.00 92.12 151 LYS A C 1
ATOM 1213 O O . LYS A 1 151 ? -10.823 -7.180 -0.007 1.00 92.12 151 LYS A O 1
ATOM 1218 N N . THR A 1 152 ? -11.034 -6.487 2.137 1.00 91.25 152 THR A N 1
ATOM 1219 C CA . THR A 1 152 ? -9.616 -6.593 2.500 1.00 91.25 152 THR A CA 1
ATOM 1220 C C . THR A 1 152 ? -9.487 -7.222 3.880 1.00 91.25 152 THR A C 1
ATOM 1222 O O . THR A 1 152 ? -10.126 -6.783 4.833 1.00 91.25 152 THR A O 1
ATOM 1225 N N . GLU A 1 153 ? -8.653 -8.246 3.987 1.00 94.19 153 GLU A N 1
ATOM 1226 C CA . GLU A 1 153 ? -8.282 -8.871 5.252 1.00 94.19 153 GLU A CA 1
ATOM 1227 C C . GLU A 1 153 ? -6.767 -8.764 5.398 1.00 94.19 153 GLU A C 1
ATOM 1229 O O . GLU A 1 153 ? -6.043 -9.074 4.452 1.00 94.19 153 GLU A O 1
ATOM 1234 N N . VAL A 1 154 ? -6.308 -8.248 6.537 1.00 92.38 154 VAL A N 1
ATOM 1235 C CA . VAL A 1 154 ? -4.889 -7.999 6.806 1.00 92.38 154 VAL A CA 1
ATOM 1236 C C . VAL A 1 154 ? -4.522 -8.646 8.127 1.00 92.38 154 VAL A C 1
ATOM 1238 O O . VAL A 1 154 ? -5.167 -8.406 9.145 1.00 92.38 154 VAL A O 1
ATOM 1241 N N . GLU A 1 155 ? -3.470 -9.445 8.100 1.00 94.19 155 GLU A N 1
ATOM 1242 C CA . GLU A 1 155 ? -2.841 -10.015 9.280 1.00 94.19 155 GLU A CA 1
ATOM 1243 C C . GLU A 1 155 ? -1.552 -9.237 9.541 1.00 94.19 155 GLU A C 1
ATOM 1245 O O . GLU A 1 155 ? -0.762 -9.021 8.622 1.00 94.19 155 GLU A O 1
ATOM 1250 N N . ILE A 1 156 ? -1.388 -8.745 10.767 1.00 92.81 156 ILE A N 1
ATOM 1251 C CA . ILE A 1 156 ? -0.241 -7.942 11.183 1.00 92.81 156 ILE A CA 1
ATOM 1252 C C . ILE A 1 156 ? 0.458 -8.591 12.374 1.00 92.81 156 ILE A C 1
ATOM 1254 O O . ILE A 1 156 ? -0.176 -9.166 13.264 1.00 92.81 156 ILE A O 1
ATOM 1258 N N . GLU A 1 157 ? 1.777 -8.447 12.401 1.00 91.06 157 GLU A N 1
ATOM 1259 C CA . GLU A 1 157 ? 2.642 -8.878 13.494 1.00 91.06 157 GLU A CA 1
ATOM 1260 C C . GLU A 1 157 ? 3.211 -7.656 14.229 1.00 91.06 157 GLU A C 1
ATOM 1262 O O . GLU A 1 157 ? 3.232 -6.548 13.697 1.00 91.06 157 GLU A O 1
ATOM 1267 N N . GLY A 1 158 ? 3.654 -7.843 15.475 1.00 86.62 158 GLY A N 1
ATOM 1268 C CA . GLY A 1 158 ? 4.347 -6.797 16.240 1.00 86.62 158 GLY A CA 1
ATOM 1269 C C . GLY A 1 158 ? 3.448 -5.739 16.891 1.00 86.62 158 GLY A C 1
ATOM 1270 O O . GLY A 1 158 ? 3.952 -4.859 17.587 1.00 86.62 158 GLY A O 1
ATOM 1271 N N . ALA A 1 159 ? 2.125 -5.829 16.733 1.00 87.25 159 ALA A N 1
ATOM 1272 C CA . ALA A 1 159 ? 1.195 -4.939 17.421 1.00 87.25 159 ALA A CA 1
ATOM 1273 C C . ALA A 1 159 ? 1.240 -5.147 18.947 1.00 87.25 159 ALA A C 1
ATOM 1275 O O . ALA A 1 159 ? 1.295 -6.273 19.443 1.00 87.25 159 ALA A O 1
ATOM 1276 N N . VAL A 1 160 ? 1.141 -4.051 19.707 1.00 88.75 160 VAL A N 1
ATOM 1277 C CA . VAL A 1 160 ? 1.161 -4.096 21.183 1.00 88.75 160 VAL A CA 1
ATOM 1278 C C . VAL A 1 160 ? -0.041 -4.867 21.726 1.00 88.75 160 VAL A C 1
ATOM 1280 O O . VAL A 1 160 ? 0.071 -5.621 22.692 1.00 88.75 160 VAL A O 1
ATOM 1283 N N . THR A 1 161 ? -1.204 -4.669 21.103 1.00 91.38 161 THR A N 1
ATOM 1284 C CA . THR A 1 161 ? -2.450 -5.325 21.501 1.00 91.38 161 THR A CA 1
ATOM 1285 C C . THR A 1 161 ? -2.874 -6.313 20.428 1.00 91.38 161 THR A C 1
ATOM 1287 O O . THR A 1 161 ? -3.068 -5.935 19.277 1.00 91.38 161 THR A O 1
ATOM 1290 N N . LYS A 1 162 ? -3.087 -7.570 20.819 1.00 93.88 162 LYS A N 1
ATOM 1291 C CA . LYS A 1 162 ? -3.534 -8.632 19.912 1.00 93.88 162 LYS A CA 1
ATOM 1292 C C . LYS A 1 162 ? -5.048 -8.620 19.683 1.00 93.88 162 LYS A C 1
ATOM 1294 O O . LYS A 1 162 ? -5.833 -7.978 20.398 1.00 93.88 162 LYS A O 1
ATOM 1299 N N . GLY A 1 163 ? -5.470 -9.391 18.692 1.00 94.56 163 GLY A N 1
ATOM 1300 C CA . GLY A 1 163 ? -6.856 -9.728 18.403 1.00 94.56 163 GLY A CA 1
ATOM 1301 C C . GLY A 1 163 ? -7.382 -9.093 17.123 1.00 94.56 163 GLY A C 1
ATOM 1302 O O . GLY A 1 163 ? -6.640 -8.577 16.297 1.00 94.56 163 GLY A O 1
ATOM 1303 N N . GLU A 1 164 ? -8.699 -9.148 16.967 1.00 96.06 164 GLU A N 1
ATOM 1304 C CA . GLU A 1 164 ? -9.363 -8.782 15.720 1.00 96.06 164 GLU A CA 1
ATOM 1305 C C . GLU A 1 164 ? -10.006 -7.390 15.799 1.00 96.06 164 GLU A C 1
ATOM 1307 O O . GLU A 1 164 ? -10.475 -6.954 16.862 1.00 96.06 164 GLU A O 1
ATOM 1312 N N . LEU A 1 165 ? -10.034 -6.703 14.658 1.00 96.06 165 LEU A N 1
ATOM 1313 C CA . LEU A 1 165 ? -10.840 -5.521 14.391 1.00 96.06 165 LEU A CA 1
ATOM 1314 C C . LEU A 1 165 ? -11.609 -5.732 13.086 1.00 96.06 165 LEU A C 1
ATOM 1316 O O . LEU A 1 165 ? -11.021 -5.801 12.007 1.00 96.06 165 LEU A O 1
ATOM 1320 N N . ILE A 1 166 ? -12.934 -5.789 13.196 1.00 96.81 166 ILE A N 1
ATOM 1321 C CA . ILE A 1 166 ? -13.849 -5.800 12.054 1.00 96.81 166 ILE A CA 1
ATOM 1322 C C . ILE A 1 166 ? -14.462 -4.410 11.943 1.00 96.81 166 ILE A C 1
ATOM 1324 O O . ILE A 1 166 ? -15.041 -3.893 12.903 1.00 96.81 166 ILE A O 1
ATOM 1328 N N . PHE A 1 167 ? -14.342 -3.803 10.768 1.00 94.31 167 PHE A N 1
ATOM 1329 C CA . PHE A 1 167 ? -14.935 -2.500 10.509 1.00 94.31 167 PHE A CA 1
ATOM 1330 C C . PHE A 1 167 ? -16.441 -2.649 10.271 1.00 94.31 167 PHE A C 1
ATOM 1332 O O . PHE A 1 167 ? -16.873 -3.506 9.509 1.00 94.31 167 PHE A O 1
ATOM 1339 N N . LYS A 1 168 ? -17.258 -1.812 10.921 1.00 90.62 168 LYS A N 1
ATOM 1340 C CA . LYS A 1 168 ? -18.726 -1.886 10.788 1.00 90.62 168 LYS A CA 1
ATOM 1341 C C . LYS A 1 168 ? -19.209 -1.431 9.411 1.00 90.62 168 LYS A C 1
ATOM 1343 O O . LYS A 1 168 ? -20.088 -2.062 8.836 1.00 90.62 168 LYS A O 1
ATOM 1348 N N . ASP A 1 169 ? -18.602 -0.368 8.894 1.00 92.12 169 ASP A N 1
ATOM 1349 C CA . ASP A 1 169 ? -19.034 0.297 7.658 1.00 92.12 169 ASP A CA 1
ATOM 1350 C C . ASP A 1 169 ? -18.222 -0.132 6.426 1.00 92.12 169 ASP A C 1
ATOM 1352 O O . ASP A 1 169 ? -18.500 0.303 5.308 1.00 92.12 169 ASP A O 1
ATOM 1356 N N . TYR A 1 170 ? -17.220 -0.998 6.613 1.00 93.62 170 TYR A N 1
ATOM 1357 C CA . TYR A 1 170 ? -16.319 -1.438 5.552 1.00 93.62 170 TYR A CA 1
ATOM 1358 C C . TYR A 1 170 ? -16.123 -2.951 5.587 1.00 93.62 170 TYR A C 1
ATOM 1360 O O . TYR A 1 170 ? -16.064 -3.536 6.665 1.00 93.62 170 TYR A O 1
ATOM 1368 N N . PRO A 1 171 ? -15.917 -3.600 4.431 1.00 94.38 171 PRO A N 1
ATOM 1369 C CA . PRO A 1 171 ? -15.573 -5.015 4.354 1.00 94.38 171 PRO A CA 1
ATOM 1370 C C . PRO A 1 171 ? -14.089 -5.248 4.704 1.00 94.38 171 PRO A C 1
ATOM 1372 O O . PRO A 1 171 ? -13.381 -5.953 3.983 1.00 94.38 171 PRO A O 1
ATOM 1375 N N . TYR A 1 172 ? -13.612 -4.620 5.780 1.00 95.19 172 TYR A N 1
ATOM 1376 C CA . TYR A 1 172 ? -12.236 -4.702 6.252 1.00 95.19 172 TYR A CA 1
ATOM 1377 C C . TYR A 1 172 ? -12.154 -5.513 7.537 1.00 95.19 172 TYR A C 1
ATOM 1379 O O . TYR A 1 172 ? -12.967 -5.348 8.453 1.00 95.19 172 TYR A O 1
ATOM 1387 N N . LYS A 1 173 ? -11.118 -6.339 7.614 1.00 95.69 173 LYS A N 1
ATOM 1388 C CA . LYS A 1 173 ? -10.759 -7.096 8.804 1.00 95.69 173 LYS A CA 1
ATOM 1389 C C . LYS A 1 173 ? -9.258 -6.982 9.037 1.00 95.69 173 LYS A C 1
ATOM 1391 O O . LYS A 1 173 ? -8.479 -7.187 8.111 1.00 95.69 173 LYS A O 1
ATOM 1396 N N . ILE A 1 174 ? -8.871 -6.651 10.263 1.00 95.62 174 ILE A N 1
ATOM 1397 C CA . ILE A 1 174 ? -7.473 -6.619 10.699 1.00 95.62 174 ILE A CA 1
ATOM 1398 C C . ILE A 1 174 ? -7.312 -7.615 11.844 1.00 95.62 174 ILE A C 1
ATOM 1400 O O . ILE A 1 174 ? -8.065 -7.561 12.818 1.00 95.62 174 ILE A O 1
ATOM 1404 N N . ILE A 1 175 ? -6.344 -8.518 11.721 1.00 96.56 175 ILE A N 1
ATOM 1405 C CA . ILE A 1 175 ? -5.954 -9.482 12.750 1.00 96.56 175 ILE A CA 1
ATOM 1406 C C . ILE A 1 175 ? -4.552 -9.110 13.224 1.00 96.56 175 ILE A C 1
ATOM 1408 O O . ILE A 1 175 ? -3.630 -9.071 12.420 1.00 96.56 175 ILE A O 1
ATOM 1412 N N . ALA A 1 176 ? -4.396 -8.847 14.518 1.00 95.00 176 ALA A N 1
ATOM 1413 C CA . ALA A 1 176 ? -3.107 -8.607 15.154 1.00 95.00 176 ALA A CA 1
ATOM 1414 C C . ALA A 1 176 ? -2.693 -9.820 15.998 1.00 95.00 176 ALA A C 1
ATOM 1416 O O . ALA A 1 176 ? -3.419 -10.190 16.930 1.00 95.00 176 ALA A O 1
ATOM 1417 N N . ASN A 1 177 ? -1.541 -10.417 15.683 1.00 88.75 177 ASN A N 1
ATOM 1418 C CA . ASN A 1 177 ? -1.067 -11.666 16.295 1.00 88.75 177 ASN A CA 1
ATOM 1419 C C . ASN A 1 177 ? -0.015 -11.526 17.381 1.00 88.75 177 ASN A C 1
ATOM 1421 O O . ASN A 1 177 ? 0.632 -10.470 17.532 1.00 88.75 177 ASN A O 1
#

Sequence (177 aa):
MQTKAPYIISHSTFPEIEWPNPYIWLSSRGISLNLLPQNKYQLISTTWNSTSIYFYDYAGNIVEFIARHNLNYSSTSPFTSNSLLNISEIGLVVSDVPSTRELLRSRFSIDGYKNNNDCSFAAVGDEDGLFILTAHNRIWLGSNKEAKIYKTEVEIEGAVTKGELIFKDYPYKIIAN

pLDDT: mean 84.56, std 14.17, range [30.77, 96.81]

Radius of gyration: 16.34 Å; chains: 1; bounding box: 44×28×42 Å

Foldseek 3Di:
DQPDDDAFEFEFAPQVDDPPQVCVVCVVVVWDWFQAPPRDQWDCDPQQCKIWGWTADPSRHIYIYIHRNVDPDDDPDGDDPVRGDGRAEDEAEDQWQVVVQVVCCVAFVWHWDGPAPDRAWTWTHDRRHTYTYGYFQDQDGRDRDTHDADQDEEEDEDTPHFAWDCDPVGNYIYGYD

Organism: NCBI:txid2315694

Secondary structure (DSSP, 8-state):
-------EEEE---SS--TTHHHHHHHTTTPPBPPBGGGBSEEEETTTTEEEEEEE-TT--EEEEEEETTS-----SPP-GGG--EEEEEEEE-S-HHHHHHHHHHHH--PEESS---SSEEEEEETTEEEEEE-TTPBPTTSSPBP----EEEEESS-SS-EEEE-SSSSEEEEE-

InterPro domains:
  IPR029068 Glyoxalase/Bleomycin resistance protein/Dihydroxybiphenyl dioxygenase [G3DSA:3.10.180.10] (14-170)